Protein AF-E4XJP5-F1 (afdb_monomer_lite)

Organism: Oikopleura dioica (NCBI:txid34765)

InterPro domains:
  IPR027417 P-loop containing nucleoside triphosphate hydrolase [G3DSA:3.40.50.300] (1-114)
  IPR040632 Sulfotransferase, S. mansonii-type [PF17784] (25-99)

Sequence (119 aa):
MMWWRLHSGLYRWIFNHSSRAVGLYMDWIRPILIGPESRNFWGENMDIHRLKYRMHNQYVINNCPKDKLLVWKLEDGWEPVAKFLGKPVPKGPLPHKNRLGGVIQDLENSPDYQNNKIN

Structure (mmCIF, N/CA/C/O backbone):
data_AF-E4XJP5-F1
#
_entry.id   AF-E4XJP5-F1
#
loop_
_atom_site.group_PDB
_atom_site.id
_atom_site.type_symbol
_atom_site.label_atom_id
_atom_site.label_alt_id
_atom_site.label_comp_id
_atom_site.label_asym_id
_atom_site.label_entity_id
_atom_site.label_seq_id
_atom_site.pdbx_PDB_ins_code
_atom_site.Cartn_x
_atom_site.Cartn_y
_atom_site.Cartn_z
_atom_site.occupancy
_atom_site.B_iso_or_equiv
_atom_site.auth_seq_id
_atom_site.auth_comp_id
_atom_site.auth_asym_id
_atom_site.auth_atom_id
_atom_site.pdbx_PDB_model_num
ATOM 1 N N . MET A 1 1 ? 2.601 -6.526 -44.251 1.00 40.88 1 MET A N 1
ATOM 2 C CA . MET A 1 1 ? 2.954 -7.884 -43.776 1.00 40.88 1 MET A CA 1
ATOM 3 C C . MET A 1 1 ? 3.975 -7.741 -42.644 1.00 40.88 1 MET A C 1
ATOM 5 O O . MET A 1 1 ? 5.096 -7.338 -42.912 1.00 40.88 1 MET A O 1
ATOM 9 N N . MET A 1 2 ? 3.597 -7.933 -41.375 1.00 45.59 2 MET A N 1
ATOM 10 C CA . MET A 1 2 ? 4.501 -7.723 -40.225 1.00 45.59 2 MET A CA 1
ATOM 11 C C . MET A 1 2 ? 5.349 -8.979 -39.962 1.00 45.59 2 MET A C 1
ATOM 13 O O . MET A 1 2 ? 5.040 -9.767 -39.068 1.00 45.59 2 MET A O 1
ATOM 17 N N . TRP A 1 3 ? 6.413 -9.170 -40.747 1.00 44.88 3 TRP A N 1
ATOM 18 C CA . TRP A 1 3 ? 7.337 -10.316 -40.646 1.00 44.88 3 TRP A CA 1
ATOM 19 C C . TRP A 1 3 ? 8.019 -10.442 -39.263 1.00 44.88 3 TRP A C 1
ATOM 21 O O . TRP A 1 3 ? 8.407 -11.538 -38.851 1.00 44.88 3 TRP A O 1
ATOM 31 N N . TRP A 1 4 ? 8.065 -9.346 -38.499 1.00 49.75 4 TRP A N 1
ATOM 32 C CA . TRP A 1 4 ? 8.607 -9.231 -37.135 1.00 49.75 4 TRP A CA 1
ATOM 33 C C . TRP A 1 4 ? 7.832 -9.998 -36.047 1.00 49.75 4 TRP A C 1
ATOM 35 O O . TRP A 1 4 ? 8.366 -10.207 -34.960 1.00 49.75 4 TRP A O 1
ATOM 45 N N . ARG A 1 5 ? 6.596 -10.455 -36.303 1.00 50.22 5 ARG A N 1
ATOM 46 C CA . ARG A 1 5 ? 5.820 -11.244 -35.318 1.00 50.22 5 ARG A CA 1
ATOM 47 C C . ARG A 1 5 ? 6.087 -12.752 -35.377 1.00 50.22 5 ARG A C 1
ATOM 49 O O . ARG A 1 5 ? 5.855 -13.426 -34.382 1.00 50.22 5 ARG A O 1
ATOM 56 N N . LEU A 1 6 ? 6.574 -13.267 -36.508 1.00 52.03 6 LEU A N 1
ATOM 57 C CA . LEU A 1 6 ? 6.785 -14.706 -36.732 1.00 52.03 6 LEU A CA 1
ATOM 58 C C . LEU A 1 6 ? 8.175 -15.193 -36.291 1.00 52.03 6 LEU A C 1
ATOM 60 O O . LEU A 1 6 ? 8.310 -16.329 -35.854 1.00 52.03 6 LEU A O 1
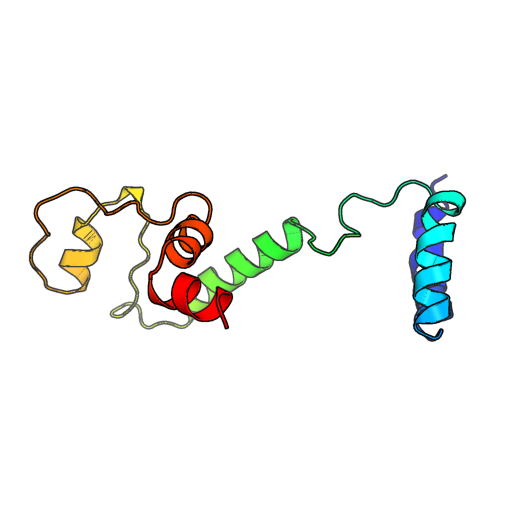ATOM 64 N N . HIS A 1 7 ? 9.197 -14.331 -36.337 1.00 52.56 7 HIS A N 1
ATOM 65 C CA . HIS A 1 7 ? 10.590 -14.729 -36.081 1.00 52.56 7 HIS A CA 1
ATOM 66 C C . HIS A 1 7 ? 11.119 -14.343 -34.692 1.00 52.56 7 HIS A C 1
ATOM 68 O O . HIS A 1 7 ? 12.196 -14.792 -34.307 1.00 52.56 7 HIS A O 1
ATOM 74 N N . SER A 1 8 ? 10.377 -13.553 -33.906 1.00 55.78 8 SER A N 1
ATOM 75 C CA . SER A 1 8 ? 10.835 -13.086 -32.587 1.00 55.78 8 SER A CA 1
ATOM 76 C C . SER A 1 8 ? 11.091 -14.233 -31.598 1.00 55.78 8 SER A C 1
ATOM 78 O O . SER A 1 8 ? 12.018 -14.149 -30.794 1.00 55.78 8 SER A O 1
ATOM 80 N N . GLY A 1 9 ? 10.310 -15.318 -31.682 1.00 59.12 9 GLY A N 1
ATOM 81 C CA . GLY A 1 9 ? 10.471 -16.511 -30.846 1.00 59.12 9 GLY A CA 1
ATOM 82 C C . GLY A 1 9 ? 11.708 -17.343 -31.201 1.00 59.12 9 GLY A C 1
ATOM 83 O O . GLY A 1 9 ? 12.498 -17.664 -30.315 1.00 59.12 9 GLY A O 1
ATOM 84 N N . LEU A 1 10 ? 11.914 -17.638 -32.492 1.00 59.09 10 LEU A N 1
ATOM 85 C CA . LEU A 1 10 ? 13.063 -18.412 -32.986 1.00 59.09 10 LEU A CA 1
ATOM 86 C C . LEU A 1 10 ? 14.382 -17.656 -32.759 1.00 59.09 10 LEU A C 1
ATOM 88 O O . LEU A 1 10 ? 15.368 -18.232 -32.308 1.00 59.09 10 LEU A O 1
ATOM 92 N N . TYR A 1 11 ? 14.367 -16.338 -32.973 1.00 61.12 11 TYR A N 1
ATOM 93 C CA . TYR A 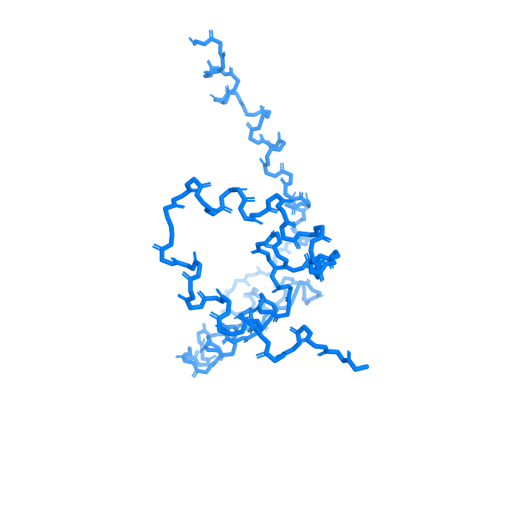1 11 ? 15.500 -15.455 -32.694 1.00 61.12 11 TYR A CA 1
ATOM 94 C C . TYR A 1 11 ? 15.882 -15.468 -31.203 1.00 61.12 11 TYR A C 1
ATOM 96 O O . TYR A 1 11 ? 17.057 -15.574 -30.859 1.00 61.12 11 TYR A O 1
ATOM 104 N N . ARG A 1 12 ? 14.893 -15.439 -30.296 1.00 58.16 12 ARG A N 1
ATOM 105 C CA . ARG A 1 12 ? 15.127 -15.551 -28.843 1.00 58.16 12 ARG A CA 1
ATOM 106 C C . ARG A 1 12 ? 15.776 -16.873 -28.450 1.00 58.16 12 ARG A C 1
ATOM 108 O O . ARG A 1 12 ? 16.604 -16.880 -27.550 1.00 58.16 12 ARG A O 1
ATOM 115 N N . TRP A 1 13 ? 15.418 -17.972 -29.105 1.00 61.09 13 TRP A N 1
ATOM 116 C CA . TRP A 1 13 ? 16.003 -19.279 -28.811 1.00 61.09 13 TRP A CA 1
ATOM 117 C C . TRP A 1 13 ? 17.459 -19.383 -29.293 1.00 61.09 13 TRP A C 1
ATOM 119 O O . TRP A 1 13 ? 18.311 -19.866 -28.551 1.00 61.09 13 TRP A O 1
ATOM 129 N N . ILE A 1 14 ? 17.770 -18.857 -30.482 1.00 62.44 14 ILE A N 1
ATOM 130 C CA . ILE A 1 14 ? 19.121 -18.923 -31.066 1.00 62.44 14 ILE A CA 1
ATOM 131 C C . ILE A 1 14 ? 20.108 -18.005 -30.325 1.00 62.44 14 ILE A C 1
ATOM 133 O O . ILE A 1 14 ? 21.225 -18.419 -30.026 1.00 62.44 14 ILE A O 1
ATOM 137 N N . PHE A 1 15 ? 19.708 -16.775 -29.983 1.00 55.47 15 PHE A N 1
ATOM 138 C CA . PHE A 1 15 ? 20.654 -15.759 -29.499 1.00 55.47 15 PHE A CA 1
ATOM 139 C C . PHE A 1 15 ? 20.706 -15.582 -27.975 1.00 55.47 15 PHE A C 1
ATOM 141 O O . PHE A 1 15 ? 21.680 -15.024 -27.476 1.00 55.47 15 PHE A O 1
ATOM 148 N N . ASN A 1 16 ? 19.741 -16.100 -27.205 1.00 54.34 16 ASN A N 1
ATOM 149 C CA . ASN A 1 16 ? 19.800 -16.040 -25.734 1.00 54.34 16 ASN A CA 1
ATOM 150 C C . ASN A 1 16 ? 20.835 -17.012 -25.123 1.00 54.34 16 ASN A C 1
ATOM 152 O O . ASN A 1 16 ? 21.146 -16.917 -23.942 1.00 54.34 16 ASN A O 1
ATOM 156 N N . HIS A 1 17 ? 21.386 -17.932 -25.926 1.00 51.62 17 HIS A N 1
ATOM 157 C CA . HIS A 1 17 ? 22.482 -18.832 -25.535 1.00 51.62 17 HIS A CA 1
ATOM 158 C C . HIS A 1 17 ? 23.872 -18.280 -25.887 1.00 51.62 17 HIS A C 1
ATOM 160 O O . HIS A 1 17 ? 24.875 -18.976 -25.741 1.00 51.62 17 HIS A O 1
ATOM 166 N N . SER A 1 18 ? 23.947 -17.044 -26.383 1.00 56.69 18 SER A N 1
ATOM 167 C CA . SER A 1 18 ? 25.213 -16.401 -26.717 1.00 56.69 18 SER A CA 1
ATOM 168 C C . SER A 1 18 ? 25.781 -15.641 -25.509 1.00 56.69 18 SER A C 1
ATOM 170 O O . SER A 1 18 ? 25.048 -15.237 -24.608 1.00 56.69 18 SER A O 1
ATOM 172 N N . SER A 1 19 ? 27.108 -15.512 -25.431 1.00 63.72 19 SER A N 1
ATOM 173 C CA . SER A 1 19 ? 27.793 -14.904 -24.282 1.00 63.72 19 SER A CA 1
ATOM 174 C C . SER A 1 19 ? 27.352 -13.452 -24.034 1.00 63.72 19 SER A C 1
ATOM 176 O O . SER A 1 19 ? 26.834 -12.782 -24.927 1.00 63.72 19 SER A O 1
ATOM 178 N N . ARG A 1 20 ? 27.621 -12.909 -22.834 1.00 59.03 20 ARG A N 1
ATOM 179 C CA . ARG A 1 20 ? 27.276 -11.515 -22.469 1.00 59.03 20 ARG A CA 1
ATOM 180 C C . ARG A 1 20 ? 27.773 -10.475 -23.487 1.00 59.03 20 ARG A C 1
ATOM 182 O O . ARG A 1 20 ? 27.119 -9.459 -23.688 1.00 59.03 20 ARG A O 1
ATOM 189 N N . ALA A 1 21 ? 28.902 -10.742 -24.144 1.00 67.25 21 ALA A N 1
ATOM 190 C CA . ALA A 1 21 ? 29.451 -9.893 -25.200 1.00 67.25 21 ALA A CA 1
ATOM 191 C C . ALA A 1 21 ? 28.588 -9.899 -26.474 1.00 67.25 21 ALA A C 1
ATOM 193 O O . ALA A 1 21 ? 28.385 -8.852 -27.083 1.00 67.25 21 ALA A O 1
ATOM 194 N N . VAL A 1 22 ? 28.038 -11.057 -26.851 1.00 67.50 22 VAL A N 1
ATOM 195 C CA . VAL A 1 22 ? 27.120 -11.169 -27.991 1.00 67.50 22 VAL A CA 1
ATOM 196 C C . VAL A 1 22 ? 25.771 -10.534 -27.661 1.00 67.50 22 VAL A C 1
ATOM 198 O O . VAL A 1 22 ? 25.199 -9.890 -28.531 1.00 67.50 22 VAL A O 1
ATOM 201 N N . GLY A 1 23 ? 25.311 -10.610 -26.407 1.00 65.12 23 GLY A N 1
ATOM 202 C CA . GLY A 1 23 ? 24.148 -9.847 -25.935 1.00 65.12 23 GLY A CA 1
ATOM 203 C C . GLY A 1 23 ? 24.296 -8.343 -26.191 1.00 65.12 23 GLY A C 1
ATOM 204 O O . GLY A 1 23 ? 23.486 -7.765 -26.904 1.00 65.12 23 GLY A O 1
ATOM 205 N N . LEU A 1 24 ? 25.399 -7.740 -25.728 1.00 66.31 24 LEU A N 1
ATOM 206 C CA . LEU A 1 24 ? 25.685 -6.310 -25.931 1.00 66.31 24 LEU A CA 1
ATOM 207 C C . LEU A 1 24 ? 25.825 -5.924 -27.413 1.00 66.31 24 LEU A C 1
ATOM 209 O O . LEU A 1 24 ? 25.345 -4.874 -27.835 1.00 66.31 24 LEU A O 1
ATOM 213 N N . TYR A 1 25 ? 26.477 -6.773 -28.212 1.00 69.69 25 TYR A N 1
ATOM 214 C CA . TYR A 1 25 ? 26.617 -6.561 -29.655 1.00 69.69 25 TYR A CA 1
ATOM 215 C C . TYR A 1 25 ? 25.261 -6.617 -30.372 1.00 69.69 25 TYR A C 1
ATOM 217 O O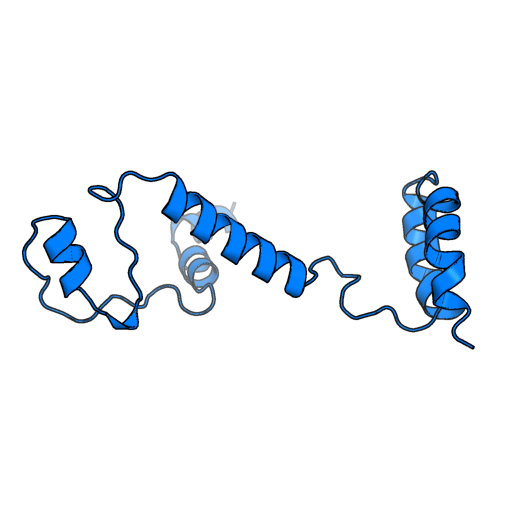 . TYR A 1 25 ? 24.959 -5.773 -31.218 1.00 69.69 25 TYR A O 1
ATOM 225 N N . MET A 1 26 ? 24.420 -7.585 -30.008 1.00 66.81 26 MET A N 1
ATOM 226 C CA . MET A 1 26 ? 23.093 -7.730 -30.590 1.00 66.81 26 MET A CA 1
ATOM 227 C C . MET A 1 26 ? 22.157 -6.617 -30.132 1.00 66.81 26 MET A C 1
ATOM 229 O O . MET A 1 26 ? 21.397 -6.142 -30.964 1.00 66.81 26 MET A O 1
ATOM 233 N N . ASP A 1 27 ? 22.253 -6.126 -28.897 1.00 68.00 27 ASP A N 1
ATOM 234 C CA . ASP A 1 27 ? 21.481 -4.970 -28.418 1.00 68.00 27 ASP A CA 1
ATOM 235 C C . ASP A 1 27 ? 21.796 -3.685 -29.208 1.00 68.00 27 ASP A C 1
ATOM 237 O O . ASP A 1 27 ? 20.912 -2.853 -29.410 1.00 68.00 27 ASP A O 1
ATOM 241 N N . TRP A 1 28 ? 23.023 -3.539 -29.727 1.00 66.38 28 TRP A N 1
ATOM 242 C CA . TRP A 1 28 ? 23.403 -2.407 -30.581 1.00 66.38 28 TRP A CA 1
ATOM 243 C C . TRP A 1 28 ? 22.893 -2.535 -32.029 1.00 66.38 28 TRP A C 1
ATOM 245 O O . TRP A 1 28 ? 22.411 -1.558 -32.603 1.00 66.38 28 TRP A O 1
ATOM 255 N N . ILE A 1 29 ? 22.954 -3.730 -32.631 1.00 68.88 29 ILE A N 1
ATOM 256 C CA . ILE A 1 29 ? 22.546 -3.951 -34.038 1.00 68.88 29 ILE A CA 1
ATOM 257 C C . ILE A 1 29 ? 21.032 -4.123 -34.195 1.00 68.88 29 ILE A C 1
ATOM 259 O O . ILE A 1 29 ? 20.436 -3.727 -35.199 1.00 68.88 29 ILE A O 1
ATOM 263 N N . ARG A 1 30 ? 20.381 -4.731 -33.210 1.00 65.94 30 ARG A N 1
ATOM 264 C CA . ARG A 1 30 ? 18.970 -5.126 -33.251 1.00 65.94 30 ARG A CA 1
ATOM 265 C C . ARG A 1 30 ? 17.987 -3.973 -33.521 1.00 65.94 30 ARG A C 1
ATOM 267 O O . ARG A 1 30 ? 17.070 -4.210 -34.311 1.00 65.94 30 ARG A O 1
ATOM 274 N N . PRO A 1 31 ? 18.158 -2.748 -32.983 1.00 64.81 31 PRO A N 1
ATOM 275 C CA . PRO A 1 31 ? 17.301 -1.607 -33.317 1.00 64.81 31 PRO A CA 1
ATOM 276 C C . PRO A 1 31 ? 17.427 -1.167 -34.781 1.00 64.81 31 PRO A C 1
ATOM 278 O O . PRO A 1 31 ? 16.462 -0.678 -35.366 1.00 64.81 31 PRO A O 1
ATOM 281 N N . ILE A 1 32 ? 18.605 -1.363 -35.382 1.00 69.25 32 ILE A N 1
ATOM 282 C CA . ILE A 1 32 ? 18.887 -1.024 -36.784 1.00 69.25 32 ILE A CA 1
ATOM 283 C C . ILE A 1 32 ? 18.207 -2.038 -37.714 1.00 69.25 32 ILE A C 1
ATOM 285 O O . ILE A 1 32 ? 17.607 -1.654 -38.715 1.00 69.25 32 ILE A O 1
ATOM 289 N N . LEU A 1 33 ? 18.270 -3.330 -37.373 1.00 65.81 33 LEU A N 1
ATOM 290 C CA . LEU A 1 33 ? 17.760 -4.416 -38.219 1.00 65.81 33 LEU A CA 1
ATOM 291 C C . LEU A 1 33 ? 16.243 -4.640 -38.091 1.00 65.81 33 LEU A C 1
ATOM 293 O O . LEU A 1 33 ? 15.580 -4.951 -39.079 1.00 65.81 33 LEU A O 1
ATOM 297 N N . ILE A 1 34 ? 15.692 -4.531 -36.877 1.00 64.75 34 ILE A N 1
ATOM 298 C CA . ILE A 1 34 ? 14.305 -4.933 -36.558 1.00 64.75 34 ILE A CA 1
ATOM 299 C C . ILE A 1 34 ? 13.403 -3.708 -36.292 1.00 64.75 34 ILE A C 1
ATOM 301 O O . ILE A 1 34 ? 12.186 -3.843 -36.155 1.00 64.75 34 ILE A O 1
ATOM 305 N N . GLY A 1 35 ? 13.975 -2.501 -36.305 1.00 60.06 35 GLY A N 1
ATOM 306 C CA . GLY A 1 35 ? 13.279 -1.240 -36.057 1.00 60.06 35 GLY A CA 1
ATOM 307 C C . GLY A 1 35 ? 13.318 -0.815 -34.585 1.00 60.06 35 GLY A C 1
ATOM 308 O O . GLY A 1 35 ? 13.745 -1.591 -33.724 1.00 60.06 35 GLY A O 1
ATOM 309 N N . PRO A 1 36 ? 12.882 0.425 -34.280 1.00 58.25 36 PRO A N 1
ATOM 310 C CA . PRO A 1 36 ? 12.896 0.952 -32.924 1.00 58.25 36 PRO A CA 1
ATOM 311 C C . PRO A 1 36 ? 12.083 0.029 -32.023 1.00 58.25 36 PRO A C 1
ATOM 313 O O . PRO A 1 36 ? 10.899 -0.226 -32.255 1.00 58.25 36 PRO A O 1
ATOM 316 N N . GLU A 1 37 ? 12.745 -0.508 -31.006 1.00 57.47 37 GLU A N 1
ATOM 317 C CA . GLU A 1 37 ? 12.103 -1.367 -30.029 1.00 57.47 37 GLU A CA 1
ATOM 318 C C . GLU A 1 37 ? 10.907 -0.664 -29.395 1.00 57.47 37 GLU A C 1
ATOM 320 O O . GLU A 1 37 ? 10.936 0.533 -29.099 1.00 57.47 37 GLU A O 1
ATOM 325 N N . SER A 1 38 ? 9.847 -1.433 -29.125 1.00 54.25 38 SER A N 1
ATOM 326 C CA . SER A 1 38 ? 8.805 -0.980 -28.211 1.00 54.25 38 SER A CA 1
ATOM 327 C C . SER A 1 38 ? 9.472 -0.450 -26.943 1.00 54.25 38 SER A C 1
ATOM 329 O O . SER A 1 38 ? 10.359 -1.115 -26.406 1.00 54.25 38 SER A O 1
ATOM 331 N N . ARG A 1 39 ? 8.991 0.689 -26.437 1.00 49.09 39 ARG A N 1
ATOM 332 C CA . ARG A 1 39 ? 9.439 1.399 -25.220 1.00 49.09 39 ARG A CA 1
ATOM 333 C C . ARG A 1 39 ? 9.617 0.518 -23.962 1.00 49.09 39 ARG A C 1
ATOM 335 O O . ARG A 1 39 ? 10.144 0.974 -22.960 1.00 49.09 39 ARG A O 1
ATOM 342 N N . ASN A 1 40 ? 9.188 -0.739 -24.039 1.00 51.81 40 ASN A N 1
ATOM 343 C CA . ASN A 1 40 ? 9.164 -1.766 -23.009 1.00 51.81 40 ASN A CA 1
ATOM 344 C C . ASN A 1 40 ? 10.441 -2.633 -22.953 1.00 51.81 40 ASN A C 1
ATOM 346 O O . ASN A 1 40 ? 10.474 -3.573 -22.164 1.00 51.81 40 ASN A O 1
ATOM 350 N N . PHE A 1 41 ? 11.454 -2.395 -23.798 1.00 49.75 41 PHE A N 1
ATOM 351 C CA . PHE A 1 41 ? 12.696 -3.188 -23.772 1.00 49.75 41 PHE A CA 1
ATOM 352 C C . PHE A 1 41 ? 13.657 -2.759 -22.649 1.00 49.75 41 PHE A C 1
ATOM 354 O O . PHE A 1 41 ? 14.343 -3.598 -22.076 1.00 49.75 41 PHE A O 1
ATOM 361 N N . TRP A 1 42 ? 13.606 -1.487 -22.233 1.00 49.41 42 TRP A N 1
ATOM 362 C CA . TRP A 1 42 ? 14.402 -0.916 -21.134 1.00 49.41 42 TRP A CA 1
ATOM 363 C C . TRP A 1 42 ? 13.895 -1.289 -19.728 1.00 49.41 42 TRP A C 1
ATOM 365 O O . TRP A 1 42 ? 13.935 -0.485 -18.802 1.00 49.41 42 TRP A O 1
ATOM 375 N N . GLY A 1 43 ? 13.428 -2.525 -19.554 1.00 53.75 43 GLY A N 1
ATOM 376 C CA . GLY A 1 43 ? 13.359 -3.154 -18.235 1.00 53.75 43 GLY A CA 1
ATOM 377 C C . GLY A 1 43 ? 12.058 -3.033 -17.444 1.00 53.75 43 GLY A C 1
ATOM 378 O O . GLY A 1 43 ? 11.927 -3.773 -16.477 1.00 53.75 43 GLY A O 1
ATOM 379 N N . GLU A 1 44 ? 11.066 -2.229 -17.838 1.00 59.84 44 GLU A N 1
ATOM 380 C CA . GLU A 1 44 ? 9.797 -2.162 -17.089 1.00 59.84 44 GLU A CA 1
ATOM 381 C C . GLU A 1 44 ? 8.570 -2.104 -18.005 1.00 59.84 44 GLU A C 1
ATOM 383 O O . GLU A 1 44 ? 8.175 -1.066 -18.537 1.00 59.84 44 GLU A O 1
ATOM 388 N N . ASN A 1 45 ? 7.917 -3.254 -18.189 1.00 76.38 45 ASN A N 1
ATOM 389 C CA . ASN A 1 45 ? 6.611 -3.302 -18.835 1.00 76.38 45 ASN A CA 1
ATOM 390 C C . ASN A 1 45 ? 5.540 -2.854 -17.828 1.00 76.38 45 ASN A C 1
ATOM 392 O O . ASN A 1 45 ? 5.118 -3.631 -16.966 1.00 76.38 45 ASN A O 1
ATOM 396 N N . MET A 1 46 ? 5.092 -1.603 -17.956 1.00 78.06 46 MET A N 1
ATOM 397 C CA . MET A 1 46 ? 4.093 -0.971 -17.083 1.00 78.06 46 MET A CA 1
ATOM 398 C C . MET A 1 46 ? 2.846 -1.831 -16.845 1.00 78.06 46 MET A C 1
ATOM 400 O O . MET A 1 46 ? 2.310 -1.848 -15.735 1.00 78.06 46 MET A O 1
ATOM 404 N N . ASP A 1 47 ? 2.385 -2.571 -17.852 1.00 80.50 47 ASP A N 1
ATOM 405 C CA . ASP A 1 47 ? 1.187 -3.401 -17.725 1.00 80.50 47 ASP A CA 1
ATOM 406 C C . ASP A 1 47 ? 1.434 -4.621 -16.837 1.00 80.50 47 ASP A C 1
ATOM 408 O O . ASP A 1 47 ? 0.576 -4.974 -16.023 1.00 80.50 47 ASP A O 1
ATOM 412 N N . ILE A 1 48 ? 2.636 -5.205 -16.905 1.00 81.44 48 ILE A N 1
ATOM 413 C CA . ILE A 1 48 ? 3.058 -6.289 -16.010 1.00 81.44 48 ILE A CA 1
ATOM 414 C C . ILE A 1 48 ? 3.170 -5.778 -14.569 1.00 81.44 48 ILE A C 1
ATOM 416 O O . ILE A 1 48 ? 2.696 -6.451 -13.653 1.00 81.44 48 ILE A O 1
ATOM 420 N N . HIS A 1 49 ? 3.738 -4.590 -14.342 1.00 84.81 49 HIS A N 1
ATOM 421 C CA . HIS A 1 49 ? 3.842 -4.017 -12.992 1.00 84.81 49 HIS A CA 1
ATOM 422 C C . HIS A 1 49 ? 2.467 -3.721 -12.389 1.00 84.81 49 HIS A C 1
ATOM 424 O O . HIS A 1 49 ? 2.188 -4.112 -11.254 1.00 84.81 49 HIS A O 1
ATOM 430 N N . ARG A 1 50 ? 1.566 -3.114 -13.169 1.00 90.06 50 ARG A N 1
ATOM 431 C CA . ARG A 1 50 ? 0.176 -2.876 -12.755 1.00 90.06 50 ARG A CA 1
ATOM 432 C C . ARG A 1 50 ? -0.562 -4.179 -12.456 1.00 90.06 50 ARG A C 1
ATOM 434 O O . ARG A 1 50 ? -1.312 -4.243 -11.483 1.00 90.06 50 ARG A O 1
ATOM 441 N N . LEU A 1 51 ? -0.363 -5.210 -13.280 1.00 89.75 51 LEU A N 1
ATOM 442 C CA . LEU A 1 51 ? -0.948 -6.530 -13.057 1.00 89.75 51 LEU A CA 1
ATOM 443 C C . LEU A 1 51 ? -0.447 -7.132 -11.741 1.00 89.75 51 LEU A C 1
ATOM 445 O O . LEU A 1 51 ? -1.269 -7.505 -10.907 1.00 89.75 51 LEU A O 1
ATOM 449 N N . LYS A 1 52 ? 0.873 -7.161 -11.520 1.00 92.19 52 LYS A N 1
ATOM 450 C CA . LYS A 1 52 ? 1.479 -7.674 -10.280 1.00 92.19 52 LYS A CA 1
ATOM 451 C C . LYS A 1 52 ? 0.983 -6.927 -9.041 1.00 92.19 52 LYS A C 1
ATOM 453 O O . LYS A 1 52 ? 0.620 -7.573 -8.063 1.00 92.19 52 LYS A O 1
ATOM 458 N N . TYR A 1 53 ? 0.900 -5.596 -9.101 1.00 94.75 53 TYR A N 1
ATOM 459 C CA . TYR A 1 53 ? 0.347 -4.771 -8.022 1.00 94.75 53 TYR A CA 1
ATOM 460 C C . TYR A 1 53 ? -1.090 -5.185 -7.667 1.00 94.75 53 TYR A C 1
ATOM 462 O O . TYR A 1 53 ? -1.392 -5.468 -6.508 1.00 94.75 53 TYR A O 1
ATOM 470 N N . ARG A 1 54 ? -1.973 -5.310 -8.669 1.00 96.62 54 ARG A N 1
ATOM 471 C CA . ARG A 1 54 ? -3.363 -5.742 -8.440 1.00 96.62 54 ARG A CA 1
ATOM 472 C C . ARG A 1 54 ? -3.456 -7.173 -7.917 1.00 96.62 54 ARG A C 1
ATOM 474 O O . ARG A 1 54 ? -4.240 -7.430 -7.009 1.00 96.62 54 ARG A O 1
ATOM 481 N N . MET A 1 55 ? -2.661 -8.091 -8.470 1.00 96.81 55 MET A N 1
ATOM 482 C CA . MET A 1 55 ? -2.626 -9.486 -8.022 1.00 96.81 55 MET A CA 1
ATOM 483 C C . MET A 1 55 ? -2.202 -9.592 -6.557 1.00 96.81 55 MET A C 1
ATOM 485 O O . MET A 1 55 ? -2.824 -10.334 -5.803 1.00 96.81 55 MET A O 1
ATOM 489 N N . HIS A 1 56 ? -1.189 -8.829 -6.140 1.00 96.94 56 HIS A N 1
ATOM 490 C CA . HIS A 1 56 ? -0.742 -8.809 -4.751 1.00 96.94 56 HIS A CA 1
ATOM 491 C C . HIS A 1 56 ? -1.827 -8.273 -3.808 1.00 96.94 56 HIS A C 1
ATOM 493 O O . HIS A 1 56 ? -2.143 -8.923 -2.813 1.00 96.94 56 HIS A O 1
ATOM 499 N N . ASN A 1 57 ? -2.462 -7.148 -4.153 1.00 97.00 57 ASN A N 1
ATOM 500 C CA . ASN A 1 57 ? -3.557 -6.597 -3.350 1.00 97.00 57 ASN A CA 1
ATOM 501 C C . ASN A 1 57 ? -4.709 -7.603 -3.206 1.00 97.00 57 ASN A C 1
ATOM 503 O O . ASN A 1 57 ? -5.203 -7.821 -2.102 1.00 97.00 57 ASN A O 1
ATOM 507 N N . GLN A 1 58 ? -5.102 -8.262 -4.302 1.00 97.50 58 GLN A N 1
ATOM 508 C CA . GLN A 1 58 ? -6.162 -9.272 -4.272 1.00 97.50 58 GLN A CA 1
ATOM 509 C C . GLN A 1 58 ? -5.769 -10.493 -3.437 1.00 97.50 58 GLN A C 1
ATOM 511 O O . GLN A 1 58 ? -6.593 -11.026 -2.695 1.00 97.50 58 GLN A O 1
ATOM 516 N N . TYR A 1 59 ? -4.512 -10.928 -3.531 1.00 97.94 59 TYR A N 1
ATOM 517 C CA . TYR A 1 59 ? -3.986 -12.009 -2.709 1.00 97.94 59 TYR A CA 1
ATOM 518 C C . TYR A 1 59 ? -4.101 -11.675 -1.215 1.00 97.94 59 TYR A C 1
ATOM 520 O O . TYR A 1 59 ? -4.614 -12.496 -0.457 1.00 97.94 59 TYR A O 1
ATOM 528 N N . VAL A 1 60 ? -3.700 -10.473 -0.790 1.00 97.50 60 VAL A N 1
ATOM 529 C CA . VAL A 1 60 ? -3.821 -10.045 0.616 1.00 97.50 60 VAL A CA 1
ATOM 530 C C . VAL A 1 60 ? -5.286 -10.009 1.057 1.00 97.50 60 VAL A C 1
ATOM 532 O O . VAL A 1 60 ? -5.608 -10.528 2.123 1.00 97.50 60 VAL A O 1
ATOM 535 N N . ILE A 1 61 ? -6.182 -9.472 0.221 1.00 96.62 61 ILE A N 1
ATOM 536 C CA . ILE A 1 61 ? -7.622 -9.406 0.519 1.00 96.62 61 ILE A CA 1
ATOM 537 C C . ILE A 1 61 ? -8.236 -10.799 0.701 1.00 96.62 61 ILE A C 1
ATOM 539 O O . ILE A 1 61 ? -9.068 -10.994 1.584 1.00 96.62 61 ILE A O 1
ATOM 543 N N . ASN A 1 62 ? -7.824 -11.766 -0.117 1.00 97.00 62 ASN A N 1
ATOM 544 C CA . ASN A 1 62 ? -8.389 -13.113 -0.088 1.00 97.00 62 ASN A CA 1
ATOM 545 C C . ASN A 1 62 ? -7.848 -13.972 1.062 1.00 97.00 62 ASN A C 1
ATOM 547 O O . ASN A 1 62 ? -8.568 -14.835 1.554 1.00 97.00 62 ASN A O 1
ATOM 551 N N . ASN A 1 63 ? -6.586 -13.774 1.456 1.00 97.44 63 ASN A N 1
ATOM 552 C CA . ASN A 1 63 ? -5.910 -14.652 2.417 1.00 97.44 63 ASN A CA 1
ATOM 553 C C . ASN A 1 63 ? -5.877 -14.091 3.846 1.00 97.44 63 ASN A C 1
ATOM 555 O O . ASN A 1 63 ? -5.690 -14.856 4.791 1.00 97.44 63 ASN A O 1
ATOM 559 N N . CYS A 1 64 ? -6.033 -12.778 4.034 1.00 96.25 64 CYS A N 1
ATOM 560 C CA . CYS A 1 64 ? -6.051 -12.187 5.368 1.00 96.25 64 CYS A CA 1
ATOM 561 C C . CYS A 1 64 ? -7.424 -12.395 6.041 1.00 96.25 64 CYS A C 1
ATOM 563 O O . CYS A 1 64 ? -8.454 -12.164 5.401 1.00 96.25 64 CYS A O 1
ATOM 565 N N . PRO A 1 65 ? -7.478 -12.779 7.331 1.00 96.69 65 PRO A N 1
ATOM 566 C CA . PRO A 1 65 ? -8.717 -12.771 8.103 1.00 96.69 65 PRO A CA 1
ATOM 567 C C . PRO A 1 65 ? -9.394 -11.392 8.070 1.00 96.69 65 PRO A C 1
ATOM 569 O O . PRO A 1 65 ? -8.740 -10.365 8.262 1.00 96.69 65 PRO A O 1
ATOM 572 N N . LYS A 1 66 ? -10.711 -11.360 7.826 1.00 93.19 66 LYS A N 1
ATOM 573 C CA . LYS A 1 66 ? -11.468 -10.109 7.620 1.00 93.19 66 LYS A CA 1
ATOM 574 C C . LYS A 1 66 ? -11.440 -9.174 8.832 1.00 93.19 66 LYS A C 1
ATOM 576 O O . LYS A 1 66 ? -11.520 -7.965 8.664 1.00 93.19 66 LYS A O 1
ATOM 581 N N . ASP A 1 67 ? -11.317 -9.723 10.034 1.00 94.75 67 ASP A N 1
ATOM 582 C CA . ASP A 1 67 ? -11.185 -8.992 11.297 1.00 94.75 67 ASP A CA 1
ATOM 583 C C . ASP A 1 67 ? -9.828 -8.284 11.448 1.00 94.75 67 ASP A C 1
ATOM 585 O O . ASP A 1 67 ? -9.721 -7.313 12.192 1.00 94.75 67 ASP A O 1
ATOM 589 N N . LYS A 1 68 ? -8.801 -8.737 10.718 1.00 95.56 68 LYS A N 1
ATOM 590 C CA . LYS A 1 68 ? -7.430 -8.198 10.756 1.00 95.56 68 LYS A CA 1
ATOM 591 C C . LYS A 1 68 ? -7.041 -7.451 9.483 1.00 95.56 68 LYS A C 1
ATOM 593 O O . LYS A 1 68 ? -5.886 -7.047 9.344 1.00 95.56 68 LYS A O 1
ATOM 598 N N . LEU A 1 69 ? -7.983 -7.242 8.568 1.00 96.94 69 LEU A N 1
ATOM 599 C CA . LEU A 1 69 ? -7.748 -6.552 7.309 1.00 96.94 69 LEU A CA 1
ATOM 600 C C . LEU A 1 69 ? -8.528 -5.238 7.247 1.00 96.94 69 LEU A C 1
ATOM 602 O O . LEU A 1 69 ? -9.756 -5.231 7.270 1.00 96.94 69 LEU A O 1
ATOM 606 N N . LEU A 1 70 ? -7.806 -4.137 7.045 1.00 96.44 70 LEU A N 1
ATOM 607 C CA . LEU A 1 70 ? -8.376 -2.851 6.659 1.00 96.44 70 LEU A CA 1
ATOM 608 C C . LEU A 1 70 ? -7.908 -2.494 5.246 1.00 96.44 70 LEU A C 1
ATOM 610 O O . LEU A 1 70 ? -6.716 -2.295 5.014 1.00 96.44 70 LEU A O 1
ATOM 614 N N . VAL A 1 71 ? -8.848 -2.376 4.307 1.00 95.75 71 VAL A N 1
ATOM 615 C CA . VAL A 1 71 ? -8.586 -1.787 2.986 1.00 95.75 71 VAL A CA 1
ATOM 616 C C . VAL A 1 71 ? -8.850 -0.289 3.091 1.00 95.75 71 VAL A C 1
ATOM 618 O O . VAL A 1 71 ? -9.993 0.123 3.256 1.00 95.75 71 VAL A O 1
ATOM 621 N N . TRP A 1 72 ? -7.792 0.512 3.020 1.00 95.69 72 TRP A N 1
ATOM 622 C CA . TRP A 1 72 ? -7.832 1.953 3.269 1.00 95.69 72 TRP A CA 1
ATOM 623 C C . TRP A 1 72 ? -7.261 2.735 2.087 1.00 95.69 72 TRP A C 1
ATOM 625 O O . TRP A 1 72 ? -6.245 2.333 1.509 1.00 95.69 72 TRP A O 1
ATOM 635 N N . LYS A 1 73 ? -7.900 3.856 1.736 1.00 92.50 73 LYS A N 1
ATOM 636 C CA . LYS A 1 73 ? -7.391 4.820 0.754 1.00 92.50 73 LYS A CA 1
ATOM 637 C C . LYS A 1 73 ? -6.957 6.098 1.466 1.00 92.50 73 LYS A C 1
ATOM 639 O O . LYS A 1 73 ? -7.568 6.503 2.446 1.00 92.50 73 LYS A O 1
ATOM 644 N N . LEU A 1 74 ? -5.947 6.784 0.924 1.00 89.44 74 LEU A N 1
ATOM 645 C CA . LEU A 1 74 ? -5.462 8.054 1.487 1.00 89.44 74 LEU A CA 1
ATOM 646 C C . LEU A 1 74 ? -6.569 9.118 1.616 1.00 89.44 74 LEU A C 1
ATOM 648 O O . LEU A 1 74 ? -6.516 9.941 2.525 1.00 89.44 74 LEU A O 1
ATOM 652 N N . GLU A 1 75 ? -7.556 9.093 0.718 1.00 89.25 75 GLU A N 1
ATOM 653 C CA . GLU A 1 75 ? -8.704 10.009 0.703 1.00 89.25 75 GLU A CA 1
ATOM 654 C C . GLU A 1 75 ? -9.612 9.845 1.930 1.00 89.25 75 GLU A C 1
ATOM 656 O O . GLU A 1 75 ? -10.241 10.812 2.353 1.00 89.25 75 GLU A O 1
ATOM 661 N N . ASP A 1 76 ? -9.633 8.658 2.544 1.00 90.56 76 ASP A N 1
ATOM 662 C CA . ASP A 1 76 ? -10.520 8.348 3.669 1.00 90.56 76 ASP A CA 1
ATOM 663 C C . ASP A 1 76 ? -10.023 8.944 5.005 1.00 90.56 76 ASP A C 1
ATOM 665 O O . ASP A 1 76 ? -10.702 8.857 6.029 1.00 90.56 76 ASP A O 1
ATOM 669 N N . GLY A 1 77 ? -8.827 9.543 5.039 1.00 91.75 77 GLY A N 1
ATOM 670 C CA . GLY A 1 77 ? -8.326 10.220 6.234 1.00 91.75 77 GLY A CA 1
ATOM 671 C C . GLY A 1 77 ? -7.929 9.274 7.378 1.00 91.75 77 GLY A C 1
ATOM 672 O O . GLY A 1 77 ? -7.647 8.091 7.187 1.00 91.75 77 GLY A O 1
ATOM 673 N N . TRP A 1 78 ? -7.880 9.818 8.599 1.00 94.38 78 TRP A N 1
ATOM 674 C CA . TRP A 1 78 ? -7.481 9.088 9.812 1.00 94.38 78 TRP A CA 1
ATOM 675 C C . TRP A 1 78 ? -8.573 8.189 10.401 1.00 94.38 78 TRP A C 1
ATOM 677 O O . TRP A 1 78 ? -8.267 7.278 11.172 1.00 94.38 78 TRP A O 1
ATOM 687 N N . GLU A 1 79 ? -9.837 8.452 10.083 1.00 92.38 79 GLU A N 1
ATOM 688 C CA . GLU A 1 79 ? -10.982 7.876 10.788 1.00 92.38 79 GLU A CA 1
ATOM 689 C C . GLU A 1 79 ? -11.074 6.340 10.673 1.00 92.38 79 GLU A C 1
ATOM 691 O O . GLU A 1 79 ? -11.163 5.682 11.718 1.00 92.38 79 GLU A O 1
ATOM 696 N N . PRO A 1 80 ? -10.953 5.717 9.480 1.00 95.00 80 PRO A N 1
ATOM 697 C CA . PRO A 1 80 ? -11.027 4.258 9.363 1.00 95.00 80 PRO A CA 1
ATOM 698 C C . PRO A 1 80 ? -9.868 3.551 10.071 1.00 95.00 80 PRO A C 1
ATOM 700 O O . PRO A 1 80 ? -10.057 2.502 10.685 1.00 9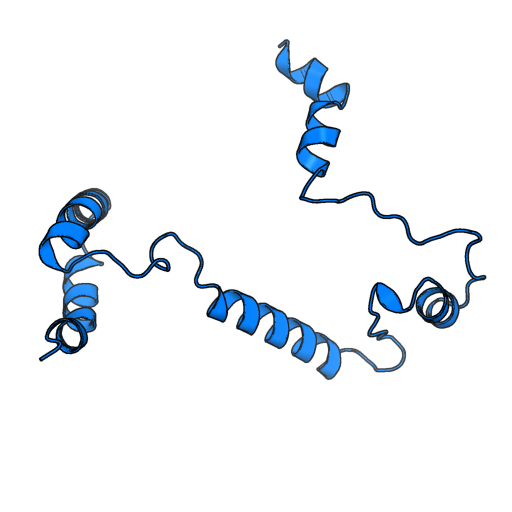5.00 80 PRO A O 1
ATOM 703 N N . VAL A 1 81 ? -8.672 4.144 10.019 1.00 94.81 81 VAL A N 1
ATOM 704 C CA . VAL A 1 81 ? -7.452 3.589 10.621 1.00 94.81 81 VAL A CA 1
ATOM 705 C C . VAL A 1 81 ? -7.532 3.641 12.143 1.00 94.81 81 VAL A C 1
ATOM 707 O O . VAL A 1 81 ? -7.266 2.644 12.813 1.00 94.81 81 VAL A O 1
ATOM 710 N N . ALA A 1 82 ? -7.934 4.785 12.697 1.00 95.06 82 ALA A N 1
ATOM 711 C CA . ALA A 1 82 ? -8.087 4.959 14.136 1.00 95.06 82 ALA A CA 1
ATOM 712 C C . ALA A 1 82 ? -9.136 3.991 14.706 1.00 95.06 82 ALA A C 1
ATOM 714 O O . ALA A 1 82 ? -8.863 3.304 15.693 1.00 95.06 82 ALA A O 1
ATOM 715 N N . LYS A 1 83 ? -10.289 3.862 14.032 1.00 94.94 83 LYS A N 1
ATOM 716 C CA . LYS A 1 83 ? -11.352 2.919 14.407 1.00 94.94 83 LYS A CA 1
ATOM 717 C C . LYS A 1 83 ? -10.879 1.468 14.367 1.00 94.94 83 LYS A C 1
ATOM 719 O O . LYS A 1 83 ? -11.119 0.731 15.318 1.00 94.94 83 LYS A O 1
ATOM 724 N N . PHE A 1 84 ? -10.193 1.066 13.298 1.00 96.19 84 PHE A N 1
ATOM 725 C CA . PHE A 1 84 ? -9.669 -0.293 13.149 1.00 96.19 84 PHE A CA 1
ATOM 726 C C . PHE A 1 84 ? -8.640 -0.649 14.233 1.00 96.19 84 PHE A C 1
ATOM 728 O O . PHE A 1 84 ? -8.624 -1.770 14.730 1.00 96.19 84 PHE A O 1
ATOM 735 N N . LEU A 1 85 ? -7.817 0.320 14.645 1.00 95.25 85 LEU A N 1
ATOM 736 C CA . LEU A 1 85 ? -6.815 0.140 15.699 1.00 95.25 85 LEU A CA 1
ATOM 737 C C . LEU A 1 85 ? -7.359 0.347 17.124 1.00 95.25 85 LEU A C 1
ATOM 739 O O . LEU A 1 85 ? -6.600 0.183 18.079 1.00 95.25 85 LEU A O 1
ATOM 743 N N . GLY A 1 86 ? -8.626 0.747 17.285 1.00 94.75 86 GLY A N 1
ATOM 744 C CA . GLY A 1 86 ? -9.211 1.077 18.588 1.00 94.75 86 GLY A CA 1
ATOM 745 C C . GLY A 1 86 ? -8.551 2.281 19.273 1.00 94.75 86 GLY A C 1
ATOM 746 O O . GLY A 1 86 ? -8.483 2.335 20.500 1.00 94.75 86 GLY A O 1
ATOM 747 N N . LYS A 1 87 ? -8.016 3.231 18.496 1.00 95.06 87 LYS A N 1
ATOM 748 C CA . LYS A 1 87 ? -7.301 4.417 18.993 1.00 95.06 87 LYS A CA 1
ATOM 749 C C . LYS A 1 87 ? -8.097 5.699 18.736 1.00 95.06 87 LYS A C 1
ATOM 751 O O . LYS A 1 87 ? -8.895 5.741 17.800 1.00 95.06 87 LYS A O 1
ATOM 756 N N . PRO A 1 88 ? -7.881 6.767 19.526 1.00 94.75 88 PRO A N 1
ATOM 757 C CA . PRO A 1 88 ? -8.474 8.064 19.227 1.00 94.75 88 PRO A CA 1
ATOM 758 C C . PRO A 1 88 ? -7.941 8.609 17.896 1.00 94.75 88 PRO A C 1
ATOM 760 O O . PRO A 1 88 ? -6.765 8.435 17.568 1.00 94.75 88 PRO A O 1
ATOM 763 N N . VAL A 1 89 ? -8.807 9.295 17.147 1.00 94.12 89 VAL A N 1
ATOM 764 C CA . VAL A 1 89 ? -8.428 9.969 15.899 1.00 94.12 89 VAL A CA 1
ATOM 765 C C . VAL A 1 89 ? -7.422 11.086 16.222 1.00 94.12 89 VAL A C 1
ATOM 767 O O . VAL A 1 89 ? -7.726 11.950 17.052 1.00 94.12 89 VAL A O 1
ATOM 770 N N . PRO A 1 90 ? -6.226 11.096 15.604 1.00 92.38 90 PRO A N 1
ATOM 771 C CA . PRO A 1 90 ? -5.252 12.162 15.805 1.00 92.38 90 PRO A CA 1
ATOM 772 C C . PRO A 1 90 ? -5.800 13.532 15.392 1.00 92.38 90 PRO A C 1
ATOM 774 O O . PRO A 1 90 ? -6.531 13.660 14.411 1.00 92.38 90 PRO A O 1
ATOM 777 N N . LYS A 1 91 ? -5.396 14.583 16.112 1.00 88.31 91 LYS A N 1
ATOM 778 C CA . LYS A 1 91 ? -5.689 15.966 15.721 1.00 88.31 91 LYS A CA 1
ATOM 779 C C . LYS A 1 91 ? -4.697 16.400 14.638 1.00 88.31 91 LYS A C 1
ATOM 781 O O . LYS A 1 91 ? -3.527 16.616 14.941 1.00 88.31 91 LYS A O 1
ATOM 786 N N . GLY A 1 92 ? -5.158 16.527 13.395 1.00 87.19 92 GLY A N 1
ATOM 787 C CA . GLY A 1 92 ? -4.371 17.066 12.279 1.00 87.19 92 GLY A CA 1
ATOM 788 C C . GLY A 1 92 ? -4.569 16.314 10.957 1.00 87.19 92 GLY A C 1
ATOM 789 O O . GLY A 1 92 ? -5.130 15.217 10.947 1.00 87.19 92 GLY A O 1
ATOM 790 N N . PRO A 1 93 ? -4.122 16.893 9.827 1.00 88.50 93 PRO A N 1
ATOM 791 C CA . PRO A 1 93 ? -4.181 16.231 8.526 1.00 88.50 93 PRO A CA 1
ATOM 792 C C . PRO A 1 93 ? -3.221 15.033 8.455 1.00 88.50 93 PRO A C 1
ATOM 794 O O . PRO A 1 93 ? -2.274 14.918 9.238 1.00 88.50 93 PRO A O 1
ATOM 797 N N . LEU A 1 94 ? -3.450 14.132 7.497 1.00 89.75 94 LEU A N 1
ATOM 798 C CA . LEU A 1 94 ? -2.515 13.041 7.210 1.00 89.75 94 LEU A CA 1
ATOM 799 C C . LEU A 1 94 ? -1.142 13.601 6.789 1.00 89.75 94 LEU A C 1
ATOM 801 O O . LEU A 1 94 ? -1.081 14.527 5.976 1.00 89.75 94 LEU A O 1
ATOM 805 N N . PRO A 1 95 ? -0.030 13.048 7.305 1.00 88.50 95 PRO A N 1
ATOM 806 C CA . PRO A 1 95 ? 1.302 13.500 6.936 1.00 88.50 95 PRO A CA 1
ATOM 807 C C . PRO A 1 95 ? 1.616 13.128 5.484 1.00 88.50 95 PRO A C 1
ATOM 809 O O . PRO A 1 95 ? 1.532 11.966 5.093 1.00 88.50 95 PRO A O 1
ATOM 812 N N . HIS A 1 96 ? 2.062 14.109 4.701 1.00 85.62 96 HIS A N 1
ATOM 813 C CA . HIS A 1 96 ? 2.463 13.921 3.307 1.00 85.62 96 HIS A CA 1
ATOM 814 C C . HIS A 1 96 ? 3.943 14.288 3.126 1.00 85.62 96 HIS A C 1
ATOM 816 O O . HIS A 1 96 ? 4.273 15.354 2.616 1.00 85.62 96 HIS A O 1
ATOM 822 N N . LYS A 1 97 ? 4.843 13.419 3.609 1.00 80.25 97 LYS A N 1
ATOM 823 C CA . LYS A 1 97 ? 6.298 13.678 3.616 1.00 80.25 97 LYS A CA 1
ATOM 824 C C . LYS A 1 97 ? 7.048 13.067 2.426 1.00 80.25 97 LYS A C 1
ATOM 826 O O . LYS A 1 97 ? 7.909 13.718 1.857 1.00 80.25 97 LYS A O 1
ATOM 831 N N . ASN A 1 98 ? 6.698 11.851 1.997 1.00 81.62 98 ASN A N 1
ATOM 832 C CA . ASN A 1 98 ? 7.414 11.156 0.919 1.00 81.62 98 ASN A CA 1
ATOM 833 C C . ASN A 1 98 ? 6.897 11.536 -0.482 1.00 81.62 98 ASN A C 1
ATOM 835 O O . ASN A 1 98 ? 6.389 10.697 -1.229 1.00 81.62 98 ASN A O 1
ATOM 839 N N . ARG A 1 99 ? 6.985 12.819 -0.837 1.00 78.31 99 ARG A N 1
ATOM 840 C CA . ARG A 1 99 ? 6.619 13.282 -2.180 1.00 78.31 99 ARG A CA 1
ATOM 841 C C . ARG A 1 99 ? 7.764 12.991 -3.153 1.00 78.31 99 ARG A C 1
ATOM 843 O O . ARG A 1 99 ? 8.894 13.382 -2.895 1.00 78.31 99 ARG A O 1
ATOM 850 N N . LEU A 1 100 ? 7.459 12.336 -4.278 1.00 75.75 100 LEU A N 1
ATOM 851 C CA . LEU A 1 100 ? 8.396 12.081 -5.391 1.00 75.75 100 LEU A CA 1
ATOM 852 C C . LEU A 1 100 ? 9.708 11.364 -5.002 1.00 75.75 100 LEU A C 1
ATOM 854 O O . LEU A 1 100 ? 10.703 11.496 -5.704 1.00 75.75 100 LEU A O 1
ATOM 858 N N . GLY A 1 101 ? 9.729 10.600 -3.906 1.00 70.31 101 GLY A N 1
ATOM 859 C CA . GLY A 1 101 ? 10.963 9.954 -3.449 1.00 70.31 101 GLY A CA 1
ATOM 860 C C . GLY A 1 101 ? 11.949 10.917 -2.783 1.00 70.31 101 GLY A C 1
ATOM 861 O O . GLY A 1 101 ? 13.149 10.652 -2.779 1.00 70.31 101 GLY A O 1
ATOM 862 N N . GLY A 1 102 ? 11.445 12.002 -2.179 1.00 73.38 102 GLY A N 1
ATOM 863 C CA . GLY A 1 102 ? 12.225 12.978 -1.407 1.00 73.38 102 GLY A CA 1
ATOM 864 C C . GLY A 1 102 ? 13.086 12.380 -0.290 1.00 73.38 102 GLY A C 1
ATOM 865 O O . GLY A 1 102 ? 13.996 13.044 0.179 1.00 73.38 102 GLY A O 1
ATOM 866 N N . VAL A 1 103 ? 12.887 11.102 0.049 1.00 78.62 103 VAL A N 1
ATOM 867 C CA . VAL A 1 103 ? 13.794 10.315 0.893 1.00 78.62 103 VAL A CA 1
ATOM 868 C C . VAL A 1 103 ? 15.251 10.434 0.443 1.00 78.62 103 VAL A C 1
ATOM 870 O O . VAL A 1 103 ? 16.119 10.528 1.298 1.00 78.62 103 VAL A O 1
ATOM 873 N N . ILE A 1 104 ? 15.548 10.467 -0.862 1.00 78.06 104 ILE A N 1
ATOM 874 C CA . ILE A 1 104 ? 16.940 10.636 -1.319 1.00 78.06 104 ILE A CA 1
ATOM 875 C C . ILE A 1 104 ? 17.474 12.017 -0.930 1.00 78.06 104 ILE A C 1
ATOM 877 O O . ILE A 1 104 ? 18.591 12.111 -0.437 1.00 78.06 104 ILE A O 1
ATOM 881 N N . GLN A 1 105 ? 16.664 13.065 -1.084 1.00 74.88 105 GLN A N 1
ATOM 882 C CA . GLN A 1 105 ? 17.022 14.427 -0.685 1.00 74.88 105 GLN A CA 1
ATOM 883 C C . GLN A 1 105 ? 17.195 14.538 0.838 1.00 74.88 105 GLN A C 1
ATOM 885 O O . GLN A 1 105 ? 18.135 15.164 1.319 1.00 74.88 105 GLN A O 1
ATOM 890 N N . ASP A 1 106 ? 16.300 13.911 1.601 1.00 78.25 106 ASP A N 1
ATOM 891 C CA . ASP A 1 106 ? 16.343 13.894 3.064 1.00 78.25 106 ASP A CA 1
ATOM 892 C C . ASP A 1 106 ? 17.582 13.142 3.574 1.00 78.25 106 ASP A C 1
ATOM 894 O O . ASP A 1 106 ? 18.262 13.610 4.487 1.00 78.25 106 ASP A O 1
ATOM 898 N N . LEU A 1 107 ? 17.907 11.997 2.964 1.00 80.62 107 LEU A N 1
ATOM 899 C CA . LEU A 1 107 ? 19.111 11.221 3.269 1.00 80.62 107 LEU A CA 1
ATOM 900 C C . LEU A 1 107 ? 20.379 11.968 2.870 1.00 80.62 107 LEU A C 1
ATOM 902 O O . LEU A 1 107 ? 21.346 11.962 3.626 1.00 80.62 107 LEU A O 1
ATOM 906 N N . GLU A 1 108 ? 20.374 12.630 1.713 1.00 79.06 108 GLU A N 1
ATOM 907 C CA . GLU A 1 108 ? 21.493 13.451 1.266 1.00 79.06 108 GLU A CA 1
ATOM 908 C C . GLU A 1 108 ? 21.780 14.570 2.269 1.00 79.06 108 GLU A C 1
ATOM 910 O O . GLU A 1 108 ? 22.936 14.809 2.592 1.00 79.06 108 GLU A O 1
ATOM 915 N N . ASN A 1 109 ? 20.753 15.190 2.845 1.00 80.44 109 ASN A N 1
ATOM 916 C CA . ASN A 1 109 ? 20.910 16.248 3.844 1.00 80.44 109 ASN A CA 1
ATOM 917 C C . ASN A 1 109 ? 21.167 15.734 5.277 1.00 80.44 109 ASN A C 1
ATOM 919 O O . ASN A 1 109 ? 21.323 16.543 6.193 1.00 80.44 109 ASN A O 1
ATOM 923 N N . SER A 1 110 ? 21.209 14.416 5.498 1.00 82.19 110 SER A N 1
ATOM 924 C CA . SER A 1 110 ? 21.462 13.840 6.821 1.00 82.19 110 SER A CA 1
ATOM 925 C C . SER A 1 110 ? 22.924 14.053 7.258 1.00 82.19 110 SER A C 1
ATOM 927 O O . SER A 1 110 ? 23.834 13.768 6.469 1.00 82.19 110 SER A O 1
ATOM 929 N N . PRO A 1 111 ? 23.192 14.475 8.515 1.00 80.69 111 PRO A N 1
ATOM 930 C CA . PRO A 1 111 ? 24.551 14.641 9.041 1.00 80.69 111 PRO A CA 1
ATOM 931 C C . PRO A 1 111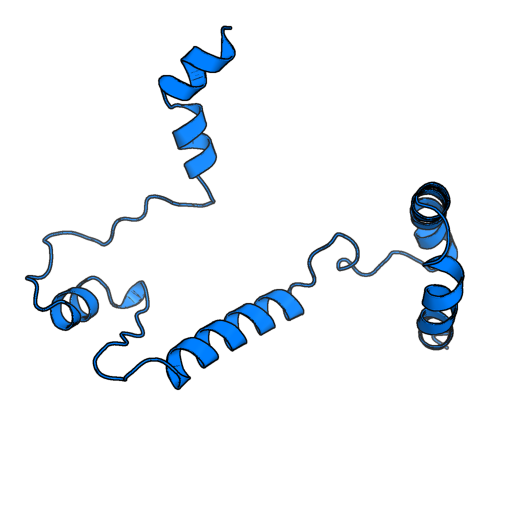 ? 25.401 13.373 8.906 1.00 80.69 111 PRO A C 1
ATOM 933 O O . PRO A 1 111 ? 26.576 13.448 8.556 1.00 80.69 111 PRO A O 1
ATOM 936 N N . ASP A 1 112 ? 24.792 12.204 9.115 1.00 80.94 112 ASP A N 1
ATOM 937 C CA . ASP A 1 112 ? 25.474 10.907 9.044 1.00 80.94 112 ASP A CA 1
ATOM 938 C C . ASP A 1 112 ? 25.980 10.595 7.629 1.00 80.94 112 ASP A C 1
ATOM 940 O O . ASP A 1 112 ? 27.050 10.012 7.449 1.00 80.94 112 ASP A O 1
ATOM 944 N N . TYR A 1 113 ? 25.223 11.002 6.607 1.00 78.69 113 TYR A N 1
ATOM 945 C CA . TYR A 1 113 ? 25.592 10.782 5.212 1.00 78.69 113 TYR A CA 1
ATOM 946 C C . TYR A 1 113 ? 26.678 11.762 4.756 1.00 78.69 113 TYR A C 1
ATOM 948 O O . TYR A 1 113 ? 27.625 11.365 4.077 1.00 78.69 113 TYR A O 1
ATOM 956 N N . GLN A 1 114 ? 26.582 13.027 5.174 1.00 78.19 114 GLN A N 1
ATOM 957 C CA . GLN A 1 114 ? 27.581 14.054 4.868 1.00 78.19 114 GLN A CA 1
ATOM 958 C C . GLN A 1 114 ? 28.929 13.760 5.539 1.00 78.19 114 GLN A C 1
ATOM 960 O O . GLN A 1 114 ? 29.966 13.850 4.886 1.00 78.19 114 GLN A O 1
ATOM 965 N N . ASN A 1 115 ? 28.922 13.306 6.796 1.00 78.62 115 ASN A N 1
ATOM 966 C CA . ASN A 1 115 ? 30.142 12.941 7.523 1.00 78.62 115 ASN A CA 1
ATOM 967 C C . ASN A 1 115 ? 30.887 11.753 6.885 1.00 78.62 115 ASN A C 1
ATOM 969 O O . ASN A 1 115 ? 32.113 11.698 6.945 1.00 78.62 115 ASN A O 1
ATOM 973 N N . ASN A 1 116 ? 30.172 10.830 6.234 1.00 73.50 116 ASN A N 1
ATOM 974 C CA . ASN A 1 116 ? 30.771 9.690 5.530 1.00 73.50 116 ASN A CA 1
ATOM 975 C C . ASN A 1 116 ? 31.293 10.013 4.119 1.00 73.50 116 ASN A C 1
ATOM 977 O O . ASN A 1 116 ? 31.999 9.184 3.557 1.00 73.50 116 ASN A O 1
ATOM 981 N N . LYS A 1 117 ? 30.971 11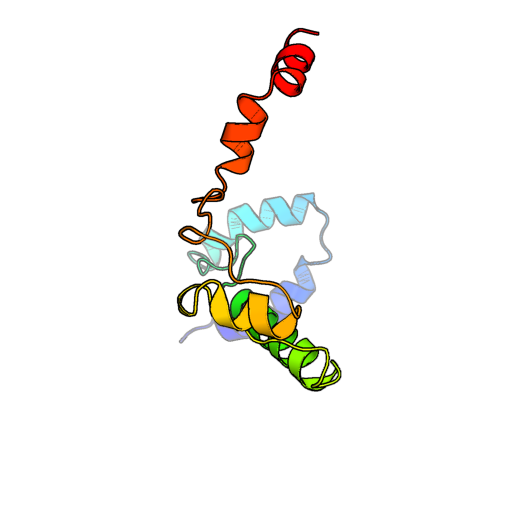.175 3.530 1.00 64.44 117 LYS A N 1
ATOM 982 C CA . LYS A 1 117 ? 31.529 11.598 2.226 1.00 64.44 117 LYS A CA 1
ATOM 983 C C . LYS A 1 117 ? 32.919 12.235 2.325 1.00 64.44 117 LYS A C 1
ATOM 985 O O . LYS A 1 117 ? 33.578 12.389 1.302 1.00 64.44 117 LYS A O 1
ATOM 990 N N . ILE A 1 118 ? 33.310 12.690 3.517 1.00 58.91 118 ILE A N 1
ATOM 991 C CA . ILE A 1 118 ? 34.528 13.489 3.743 1.00 58.91 118 ILE A CA 1
ATOM 992 C C . ILE A 1 118 ? 35.729 12.588 4.115 1.00 58.91 118 ILE A C 1
ATOM 994 O O . ILE A 1 118 ? 36.864 13.061 4.137 1.00 58.91 118 ILE A O 1
ATOM 998 N N . ASN A 1 119 ? 35.490 11.291 4.342 1.00 48.81 119 ASN A N 1
ATOM 999 C CA . ASN A 1 119 ? 36.511 10.252 4.520 1.00 48.81 119 ASN A CA 1
ATOM 1000 C C . ASN A 1 119 ? 36.671 9.426 3.241 1.00 48.81 119 ASN A C 1
ATOM 1002 O O . ASN A 1 119 ? 37.807 8.973 2.984 1.00 48.81 119 ASN A O 1
#

Radius of gyration: 24.49 Å; chains: 1; bounding box: 48×36×63 Å

pLDDT: mean 76.63, std 16.6, range [40.88, 97.94]

Secondary structure (DSSP, 8-state):
--GGGTSHHHHHHHHTTS-HHHHHHHHHHHHHHH-SPPTTSSS--HHHHHHHHHHHHHHHHHHS-GGG-----GGG-SHHHHHHTT-PPPSSPPP---STTTHHHHHHT-HHHHHHH--

Foldseek 3Di:
DQPLVPCVVVCCVVQVPDDPVSVVVCVVCVCVVNNNDDPCPPPDDPVVVVVVVVVVVVVCVVPDDPLLDDDDDLVVWQVSVCVSVVHDRDPDGDDDDCPPNCVVVVLCPDPVNVVVVVD